Protein AF-A0AAP8MYM2-F1 (afdb_monomer_lite)

Structure (mmCIF, N/CA/C/O backbone):
data_AF-A0AAP8MYM2-F1
#
_entry.id   AF-A0AAP8MYM2-F1
#
loop_
_atom_site.group_PDB
_atom_site.id
_atom_site.type_symbol
_atom_site.label_atom_id
_atom_site.label_alt_id
_atom_site.label_comp_id
_atom_site.label_asym_id
_atom_site.label_entity_id
_atom_site.label_seq_id
_atom_site.pdbx_PDB_ins_code
_atom_site.Cartn_x
_atom_site.Cartn_y
_atom_site.Cartn_z
_atom_site.occupancy
_atom_site.B_iso_or_equiv
_atom_site.auth_seq_id
_atom_site.auth_comp_id
_atom_site.auth_asym_id
_atom_site.auth_atom_id
_atom_site.pdbx_PDB_model_num
ATOM 1 N N . MET A 1 1 ? 37.568 -35.443 -36.956 1.00 51.56 1 MET A N 1
ATOM 2 C CA . MET A 1 1 ? 37.150 -34.461 -37.976 1.00 51.56 1 MET A CA 1
ATOM 3 C C . MET A 1 1 ? 36.332 -33.427 -37.235 1.00 51.56 1 MET A C 1
ATOM 5 O O . MET A 1 1 ? 35.304 -33.798 -36.687 1.00 51.56 1 MET A O 1
ATOM 9 N N . ASN A 1 2 ? 36.851 -32.209 -37.078 1.00 55.66 2 ASN A N 1
ATOM 10 C CA . ASN A 1 2 ? 36.146 -31.167 -36.335 1.00 55.66 2 ASN A CA 1
ATOM 11 C C . ASN A 1 2 ? 35.088 -30.576 -37.263 1.00 55.66 2 ASN A C 1
ATOM 13 O O . ASN A 1 2 ? 35.425 -30.001 -38.297 1.00 55.66 2 ASN A O 1
ATOM 17 N N . ASP A 1 3 ? 33.821 -30.769 -36.912 1.00 65.12 3 ASP A N 1
ATOM 18 C CA . ASP A 1 3 ? 32.707 -30.137 -37.606 1.00 65.12 3 ASP A CA 1
ATOM 19 C C . ASP A 1 3 ? 32.745 -28.638 -37.287 1.00 65.12 3 ASP A C 1
ATOM 21 O O . ASP A 1 3 ? 32.640 -28.232 -36.125 1.00 65.12 3 ASP A O 1
ATOM 25 N N . ILE A 1 4 ? 32.922 -27.813 -38.314 1.00 66.31 4 ILE A N 1
ATOM 26 C CA . ILE A 1 4 ? 32.985 -26.357 -38.183 1.00 66.31 4 ILE A CA 1
ATOM 27 C C . ILE A 1 4 ? 31.617 -25.788 -38.548 1.00 66.31 4 ILE A C 1
ATOM 29 O O . ILE A 1 4 ? 31.079 -26.081 -39.615 1.00 66.31 4 ILE A O 1
ATOM 33 N N . LEU A 1 5 ? 31.061 -24.964 -37.662 1.00 66.38 5 LEU A N 1
ATOM 34 C CA . LEU A 1 5 ? 29.811 -24.248 -37.883 1.00 66.38 5 LEU A CA 1
ATOM 35 C C . LEU A 1 5 ? 30.128 -22.797 -38.264 1.00 66.38 5 LEU A C 1
ATOM 37 O O . LEU A 1 5 ? 30.775 -22.084 -37.496 1.00 66.38 5 LEU A O 1
ATOM 41 N N . THR A 1 6 ? 29.680 -22.347 -39.434 1.00 67.44 6 THR A N 1
ATOM 42 C CA . THR A 1 6 ? 29.884 -20.970 -39.906 1.00 67.44 6 THR A CA 1
ATOM 43 C C . THR A 1 6 ? 28.609 -20.144 -39.783 1.00 67.44 6 THR A C 1
ATOM 45 O O . THR A 1 6 ? 27.591 -20.456 -40.394 1.00 67.44 6 THR A O 1
ATOM 48 N N . ILE A 1 7 ? 28.670 -19.051 -39.018 1.00 74.31 7 ILE A N 1
ATOM 49 C CA . ILE A 1 7 ? 27.581 -18.071 -38.885 1.00 74.31 7 ILE A CA 1
ATOM 50 C C . ILE A 1 7 ? 28.154 -16.694 -39.235 1.00 74.31 7 ILE A C 1
ATOM 52 O O . ILE A 1 7 ? 29.095 -16.236 -38.593 1.00 74.31 7 ILE A O 1
ATOM 56 N N . HIS A 1 8 ? 27.613 -16.043 -40.274 1.00 65.25 8 HIS A N 1
ATOM 57 C CA . HIS A 1 8 ? 27.994 -14.679 -40.699 1.00 65.25 8 HIS A CA 1
ATOM 58 C C . HIS A 1 8 ? 29.517 -14.445 -40.835 1.00 65.25 8 HIS A C 1
ATOM 60 O O . HIS A 1 8 ? 30.047 -13.415 -40.432 1.00 65.25 8 HIS A O 1
ATOM 66 N N . GLY A 1 9 ? 30.238 -15.410 -41.414 1.00 70.81 9 GLY A N 1
ATOM 67 C CA . GLY A 1 9 ? 31.680 -15.289 -41.672 1.00 70.81 9 GLY A CA 1
ATOM 68 C C . GLY A 1 9 ? 32.589 -15.674 -40.501 1.00 70.81 9 GLY A C 1
ATOM 69 O O . GLY A 1 9 ? 33.803 -15.712 -40.676 1.00 70.81 9 GLY A O 1
ATOM 70 N N . TYR A 1 10 ? 32.029 -16.036 -39.346 1.00 66.50 10 TYR A N 1
ATOM 71 C CA . TYR A 1 10 ? 32.786 -16.577 -38.219 1.00 66.50 10 TYR A CA 1
ATOM 72 C C . TYR A 1 10 ? 32.660 -18.099 -38.183 1.00 66.50 10 TYR A C 1
ATOM 74 O O . TYR A 1 10 ? 31.555 -18.640 -38.246 1.00 66.50 10 TYR A O 1
ATOM 82 N N . ALA A 1 11 ? 33.802 -18.782 -38.107 1.00 72.69 11 ALA A N 1
ATOM 83 C CA . ALA A 1 11 ? 33.901 -20.231 -38.003 1.00 72.69 11 ALA A CA 1
ATOM 84 C C . ALA A 1 11 ? 34.084 -20.630 -36.536 1.00 72.69 11 ALA A C 1
ATOM 86 O O . ALA A 1 11 ? 35.067 -20.245 -35.902 1.00 72.69 11 ALA A O 1
ATOM 87 N N . PHE A 1 12 ? 33.148 -21.411 -36.008 1.00 74.31 12 PHE A N 1
ATOM 88 C CA . PHE A 1 12 ? 33.208 -21.936 -34.651 1.00 74.31 12 PHE A CA 1
ATOM 89 C C . PHE A 1 12 ? 33.374 -23.450 -34.690 1.00 74.31 12 PHE A C 1
ATOM 91 O O . PHE A 1 12 ? 32.692 -24.144 -35.446 1.00 74.31 12 PHE A O 1
ATOM 98 N N . ASP A 1 13 ? 34.262 -23.976 -33.851 1.00 80.56 13 ASP A N 1
ATOM 99 C CA . ASP A 1 13 ? 34.316 -25.413 -33.601 1.00 80.56 13 ASP A CA 1
ATOM 100 C C . ASP A 1 13 ? 33.019 -25.830 -32.891 1.00 80.56 13 ASP A C 1
ATOM 102 O O . ASP A 1 13 ? 32.618 -25.217 -31.896 1.00 80.56 13 ASP A O 1
ATOM 106 N N . LYS A 1 14 ? 32.345 -26.871 -33.386 1.00 76.50 14 LYS A N 1
ATOM 107 C CA . LYS A 1 14 ? 31.128 -27.416 -32.767 1.00 76.50 14 LYS A CA 1
ATOM 108 C C . LYS A 1 14 ? 31.335 -27.753 -31.288 1.00 76.50 14 LYS A C 1
ATOM 110 O O . LYS A 1 14 ? 30.422 -27.559 -30.490 1.00 76.50 14 LYS A O 1
ATOM 115 N N . SER A 1 15 ? 32.541 -28.167 -30.905 1.00 79.56 15 SER A N 1
ATOM 116 C CA . SER A 1 15 ? 32.915 -28.447 -29.513 1.00 79.56 15 SER A CA 1
ATOM 117 C C . SER A 1 15 ? 32.863 -27.189 -28.641 1.00 79.56 15 SER A C 1
ATOM 119 O O . SER A 1 15 ? 32.419 -27.248 -27.496 1.00 79.56 15 SER A O 1
ATOM 121 N N . LEU A 1 16 ? 33.255 -26.036 -29.194 1.00 81.56 16 LEU A N 1
ATOM 122 C CA . LEU A 1 16 ? 33.193 -24.741 -28.515 1.00 81.56 16 LEU A CA 1
ATOM 123 C C . LEU A 1 16 ? 31.741 -24.283 -28.341 1.00 81.56 16 LEU A C 1
ATOM 125 O O . LEU A 1 16 ? 31.360 -23.840 -27.262 1.00 81.56 16 LEU A O 1
ATOM 129 N N . VAL A 1 17 ? 30.916 -24.435 -29.380 1.00 81.19 17 VAL A N 1
ATOM 130 C CA . VAL A 1 17 ? 29.489 -24.081 -29.320 1.00 81.19 17 VAL A CA 1
ATOM 131 C C . VAL A 1 17 ? 28.765 -24.938 -28.282 1.00 81.19 17 VAL A C 1
ATOM 133 O O . VAL A 1 17 ? 28.028 -24.409 -27.453 1.00 81.19 17 VAL A O 1
ATOM 136 N N . VAL A 1 18 ? 29.019 -26.249 -28.273 1.00 83.31 18 VAL A N 1
ATOM 137 C CA . VAL A 1 18 ? 28.452 -27.166 -27.275 1.00 83.31 18 VAL A CA 1
ATOM 138 C C . VAL A 1 18 ? 28.911 -26.791 -25.865 1.00 83.31 18 VAL A C 1
ATOM 140 O O . VAL A 1 18 ? 28.079 -26.729 -24.963 1.00 83.31 18 VAL A O 1
ATOM 143 N N . ALA A 1 19 ? 30.192 -26.468 -25.667 1.00 85.62 19 ALA A N 1
ATOM 144 C CA . ALA A 1 19 ? 30.699 -26.029 -24.368 1.00 85.62 19 ALA A CA 1
ATOM 145 C C . ALA A 1 19 ? 30.009 -24.744 -23.874 1.00 85.62 19 ALA A C 1
ATOM 147 O O . ALA A 1 19 ? 29.603 -24.681 -22.715 1.00 85.62 19 ALA A O 1
ATOM 148 N N . ILE A 1 20 ? 29.809 -23.752 -24.749 1.00 86.75 20 ILE A N 1
ATOM 149 C CA . ILE A 1 20 ? 29.107 -22.504 -24.405 1.00 86.75 20 ILE A CA 1
ATOM 150 C C . ILE A 1 20 ? 27.660 -22.796 -23.994 1.00 86.75 20 ILE A C 1
ATOM 152 O O . ILE A 1 20 ? 27.209 -22.311 -22.958 1.00 86.75 20 ILE A O 1
ATOM 156 N N . VAL A 1 21 ? 26.947 -23.626 -24.761 1.00 86.62 21 VAL A N 1
ATOM 157 C CA . VAL A 1 21 ? 25.560 -23.999 -24.446 1.00 86.62 21 VAL A CA 1
ATOM 158 C C . VAL A 1 21 ? 25.479 -24.712 -23.097 1.00 86.62 21 VAL A C 1
ATOM 160 O O . VAL A 1 21 ? 24.634 -24.355 -22.281 1.00 86.62 21 VAL A O 1
ATOM 163 N N . VAL A 1 22 ? 26.376 -25.665 -22.823 1.00 89.50 22 VAL A N 1
ATOM 164 C CA . VAL A 1 22 ? 26.423 -26.383 -21.538 1.00 89.50 22 VAL A CA 1
ATOM 165 C C . VAL A 1 22 ? 26.704 -25.427 -20.377 1.00 89.50 22 VAL A C 1
ATOM 167 O O . VAL A 1 22 ? 26.028 -25.507 -19.353 1.00 89.50 22 VAL A O 1
ATOM 170 N N . VAL A 1 23 ? 27.639 -24.487 -20.531 1.00 89.94 23 VAL A N 1
ATOM 171 C CA . VAL A 1 23 ? 27.945 -23.484 -19.497 1.00 89.94 23 VAL A CA 1
ATOM 172 C C . VAL A 1 23 ? 26.750 -22.566 -19.238 1.00 89.94 23 VAL A C 1
ATOM 174 O O . VAL A 1 23 ? 26.408 -22.333 -18.080 1.00 89.94 23 VAL A O 1
ATOM 177 N N . CYS A 1 24 ?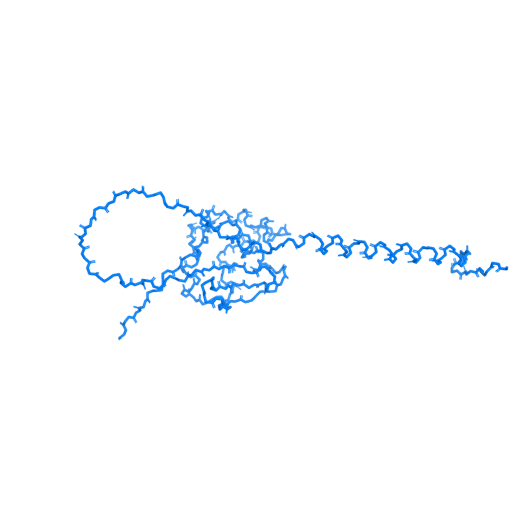 26.067 -22.089 -20.283 1.00 85.50 24 CYS A N 1
ATOM 178 C CA . CYS A 1 24 ? 24.843 -21.302 -20.129 1.00 85.50 24 CYS A CA 1
ATOM 179 C C . CYS A 1 24 ? 23.746 -22.096 -19.407 1.00 85.50 24 CYS A C 1
ATOM 181 O O . CYS A 1 24 ? 23.080 -21.558 -18.524 1.00 85.50 24 CYS A O 1
ATOM 183 N N . LEU A 1 25 ? 23.591 -23.383 -19.725 1.00 87.50 25 LEU A N 1
ATOM 184 C CA . LEU A 1 25 ? 22.595 -24.250 -19.097 1.00 87.50 25 LEU A CA 1
ATOM 185 C C . LEU A 1 25 ? 22.909 -24.461 -17.606 1.00 87.50 25 LEU A C 1
ATOM 187 O O . LEU A 1 25 ? 22.037 -24.275 -16.759 1.00 87.50 25 LEU A O 1
ATOM 191 N N . LEU A 1 26 ? 24.173 -24.716 -17.259 1.00 87.06 26 LEU A N 1
ATOM 192 C CA . LEU A 1 26 ? 24.618 -24.814 -15.865 1.00 87.06 26 LEU A CA 1
ATOM 193 C C . LEU A 1 26 ? 24.444 -23.495 -15.097 1.00 87.06 26 LEU A C 1
ATOM 195 O O . LEU A 1 26 ? 24.001 -23.520 -13.950 1.00 87.06 26 LEU A O 1
ATOM 199 N N . LEU A 1 27 ? 24.717 -22.346 -15.725 1.00 85.06 27 LEU A N 1
ATOM 200 C CA . LEU A 1 27 ? 24.485 -21.026 -15.127 1.00 85.06 27 LEU A CA 1
ATOM 201 C C . LEU A 1 27 ? 23.000 -20.765 -14.859 1.00 85.06 27 LEU A C 1
ATOM 203 O O . LEU A 1 27 ? 22.660 -20.253 -13.795 1.00 85.06 27 LEU A O 1
ATOM 207 N N . THR A 1 28 ? 22.108 -21.142 -15.782 1.00 80.06 28 THR A N 1
ATOM 208 C CA . THR A 1 28 ? 20.658 -20.999 -15.560 1.00 80.06 28 THR A CA 1
ATOM 209 C C . THR A 1 28 ? 20.163 -21.878 -14.414 1.00 80.06 28 THR A C 1
ATOM 211 O O . THR A 1 28 ? 19.406 -21.399 -13.573 1.00 80.06 28 THR A O 1
ATOM 214 N N . ILE A 1 29 ? 20.647 -23.119 -14.307 1.00 77.62 29 ILE A N 1
ATOM 215 C CA . ILE A 1 29 ? 20.324 -24.005 -13.179 1.00 77.62 29 ILE A CA 1
ATOM 216 C C . ILE A 1 29 ? 20.857 -23.420 -11.865 1.00 77.62 29 ILE A C 1
ATOM 218 O O . ILE A 1 29 ? 20.122 -23.366 -10.882 1.00 77.62 29 ILE A O 1
ATOM 222 N N . ALA A 1 30 ? 22.099 -22.927 -11.842 1.00 75.31 30 ALA A N 1
ATOM 223 C CA . ALA A 1 30 ? 22.679 -22.302 -10.656 1.00 75.31 30 ALA A CA 1
ATOM 224 C C . ALA A 1 30 ? 21.888 -21.059 -10.208 1.00 75.31 30 ALA A C 1
ATOM 226 O O . ALA A 1 30 ? 21.618 -20.904 -9.020 1.00 75.31 30 ALA A O 1
ATOM 227 N N . LEU A 1 31 ? 21.450 -20.211 -11.145 1.00 74.19 31 LEU A N 1
ATOM 228 C CA . LEU A 1 31 ? 20.598 -19.051 -10.856 1.00 74.19 31 LEU A CA 1
ATOM 229 C C . LEU A 1 31 ? 19.244 -19.455 -10.260 1.00 74.19 31 LEU A C 1
ATOM 231 O O . LEU A 1 31 ? 18.808 -18.849 -9.283 1.00 74.19 31 LEU A O 1
ATOM 235 N N . VAL A 1 32 ? 18.606 -20.500 -10.794 1.00 71.75 32 VAL A N 1
ATOM 236 C CA . VAL A 1 32 ? 17.333 -21.018 -10.265 1.00 71.75 32 VAL A CA 1
ATOM 237 C C . VAL A 1 32 ? 17.511 -21.605 -8.861 1.00 71.75 32 VAL A C 1
ATOM 239 O O . VAL A 1 32 ? 16.685 -21.355 -7.987 1.00 71.75 32 VAL A O 1
ATOM 242 N N . VAL A 1 33 ? 18.602 -22.331 -8.603 1.00 67.88 33 VAL A N 1
ATOM 243 C CA . VAL A 1 33 ? 18.899 -22.890 -7.271 1.00 67.88 33 VAL A CA 1
ATOM 244 C C . VAL A 1 33 ? 19.190 -21.785 -6.252 1.00 67.88 33 VAL A C 1
ATOM 246 O O . VAL A 1 33 ? 18.674 -21.834 -5.137 1.00 67.88 33 VAL A O 1
ATOM 249 N N . VAL A 1 34 ? 19.940 -20.746 -6.630 1.00 62.22 34 VAL A N 1
ATOM 250 C CA . VAL A 1 34 ? 20.203 -19.590 -5.755 1.00 62.22 34 VAL A CA 1
ATOM 251 C C . VAL A 1 34 ? 18.915 -18.816 -5.447 1.00 62.22 34 VAL A C 1
ATOM 253 O O . VAL A 1 34 ? 18.721 -18.388 -4.310 1.00 62.22 34 VAL A O 1
ATOM 256 N N . GLN A 1 35 ? 17.995 -18.688 -6.408 1.00 54.06 35 GLN A N 1
ATOM 257 C CA . GLN A 1 35 ? 16.671 -18.104 -6.160 1.00 54.06 35 GLN A CA 1
ATOM 258 C C . GLN A 1 35 ? 15.779 -19.006 -5.288 1.00 54.06 35 GLN A C 1
ATOM 260 O O . GLN A 1 35 ? 15.017 -18.495 -4.471 1.00 54.06 35 GLN A O 1
ATOM 265 N N . GLY A 1 36 ? 15.905 -20.332 -5.404 1.00 49.31 36 GLY A N 1
ATOM 266 C CA . GLY A 1 36 ? 15.171 -21.305 -4.588 1.00 49.31 36 GLY A CA 1
ATOM 267 C C . GLY A 1 36 ? 15.638 -21.386 -3.130 1.00 49.31 36 GLY A C 1
ATOM 268 O O . GLY A 1 36 ? 14.819 -21.600 -2.241 1.00 49.31 36 GLY A O 1
ATOM 269 N N . SER A 1 37 ? 16.927 -21.164 -2.854 1.00 48.25 37 SER A N 1
ATOM 270 C CA . SER A 1 37 ? 17.483 -21.185 -1.489 1.00 48.25 37 SER A CA 1
ATOM 271 C C . SER A 1 37 ? 17.347 -19.863 -0.720 1.00 48.25 37 SER A C 1
ATOM 273 O O . SER A 1 37 ? 17.638 -19.831 0.474 1.00 48.25 37 SER A O 1
ATOM 275 N N . LEU A 1 38 ? 16.884 -18.784 -1.361 1.00 45.75 38 LEU A N 1
ATOM 276 C CA . LEU A 1 38 ? 16.594 -17.499 -0.705 1.00 45.75 38 LEU A CA 1
ATOM 277 C C . LEU A 1 38 ? 15.144 -17.367 -0.216 1.00 45.75 38 LEU A C 1
ATOM 279 O O . LEU A 1 38 ? 14.819 -16.404 0.478 1.00 45.75 38 LEU A O 1
ATOM 283 N N . VAL A 1 39 ? 14.280 -18.343 -0.506 1.00 45.69 39 VAL A N 1
ATOM 284 C CA . VAL A 1 39 ? 12.939 -18.417 0.085 1.00 45.69 39 VAL A CA 1
ATOM 285 C C . VAL A 1 39 ? 13.039 -19.173 1.407 1.00 45.69 39 VAL A C 1
ATOM 287 O O . VAL A 1 39 ? 12.691 -20.346 1.524 1.00 45.69 39 VAL A O 1
ATOM 290 N N . GLY A 1 40 ? 13.554 -18.481 2.424 1.00 44.50 40 GLY A N 1
ATOM 291 C CA . GLY A 1 40 ? 13.311 -18.874 3.808 1.00 44.50 40 GLY A CA 1
ATOM 292 C C . GLY A 1 40 ? 11.800 -18.963 4.074 1.00 44.50 40 GLY A C 1
ATOM 293 O O . GLY A 1 40 ? 11.014 -18.325 3.363 1.00 44.50 40 GLY A O 1
ATOM 294 N N . PRO A 1 41 ? 11.362 -19.752 5.071 1.00 41.97 41 PRO A N 1
ATOM 295 C CA . PRO A 1 41 ? 9.949 -19.871 5.398 1.00 41.97 41 PRO A CA 1
ATOM 296 C C . PRO A 1 41 ? 9.367 -18.476 5.617 1.00 41.97 41 PRO A C 1
ATOM 298 O O . PRO A 1 41 ? 9.928 -17.671 6.363 1.00 41.97 41 PRO A O 1
ATOM 301 N N . ALA A 1 42 ? 8.273 -18.202 4.906 1.00 46.19 42 ALA A N 1
ATOM 302 C CA . ALA A 1 42 ? 7.553 -16.943 4.911 1.00 46.19 42 ALA A CA 1
ATOM 303 C C . ALA A 1 42 ? 7.360 -16.447 6.348 1.00 46.19 42 ALA A C 1
ATOM 305 O O . ALA A 1 42 ? 6.527 -16.964 7.095 1.00 46.19 42 ALA A O 1
ATOM 306 N N . GLN A 1 43 ? 8.136 -15.438 6.741 1.00 36.69 43 GLN A N 1
ATOM 307 C CA . GLN A 1 43 ? 7.858 -14.720 7.968 1.00 36.69 43 GLN A CA 1
ATOM 308 C C . GLN A 1 43 ? 6.631 -13.856 7.710 1.00 36.69 43 GLN A C 1
ATOM 310 O O . GLN A 1 43 ? 6.710 -12.783 7.114 1.00 36.69 43 GLN A O 1
ATOM 315 N N . LEU A 1 44 ? 5.478 -14.336 8.169 1.00 43.16 44 LEU A N 1
ATOM 316 C CA . LEU A 1 44 ? 4.409 -13.441 8.575 1.00 43.16 44 LEU A CA 1
ATOM 317 C C . LEU A 1 44 ? 5.028 -12.502 9.621 1.00 43.16 44 LEU A C 1
ATOM 319 O O . LEU A 1 44 ? 5.351 -12.937 10.726 1.00 43.16 44 LEU A O 1
ATOM 323 N N . LYS A 1 45 ? 5.279 -11.240 9.254 1.00 40.75 45 LYS A N 1
ATOM 324 C CA . LYS A 1 45 ? 5.738 -10.216 10.198 1.00 40.75 45 LYS A CA 1
ATOM 325 C C . LYS A 1 45 ? 4.591 -9.922 11.162 1.00 40.75 45 LYS A C 1
ATOM 327 O O . LYS A 1 45 ? 3.763 -9.052 10.915 1.00 40.75 45 LYS A O 1
ATOM 332 N N . PHE A 1 46 ? 4.522 -10.681 12.248 1.00 44.06 46 PHE A N 1
ATOM 333 C CA . PHE A 1 46 ? 3.680 -10.354 13.386 1.00 44.06 46 PHE A CA 1
ATOM 334 C C . PHE A 1 46 ? 4.436 -9.365 14.271 1.00 44.06 46 PHE A C 1
ATOM 336 O O . PHE A 1 46 ? 5.546 -9.644 14.727 1.00 44.06 46 PHE A O 1
ATOM 343 N N . SER A 1 47 ? 3.839 -8.200 14.507 1.00 40.62 47 SER A N 1
ATOM 344 C CA . SER A 1 47 ? 4.302 -7.262 15.527 1.00 40.62 47 SER A CA 1
ATOM 345 C C . SER A 1 47 ? 4.034 -7.877 16.903 1.00 40.62 47 SER A C 1
ATOM 347 O O . SER A 1 47 ? 2.966 -7.703 17.480 1.00 40.62 47 SER A O 1
ATOM 349 N N . ASN A 1 48 ? 4.985 -8.661 17.410 1.00 38.16 48 ASN A N 1
ATOM 350 C CA . ASN A 1 48 ? 4.934 -9.193 18.767 1.00 38.16 48 ASN A CA 1
ATOM 351 C C . ASN A 1 48 ? 5.373 -8.091 19.734 1.00 38.16 48 ASN A C 1
ATOM 353 O O . ASN A 1 48 ? 6.567 -7.880 19.953 1.00 38.16 48 ASN A O 1
ATOM 357 N N . ARG A 1 49 ? 4.409 -7.392 20.336 1.00 34.34 49 ARG A N 1
ATOM 358 C CA . ARG A 1 49 ? 4.662 -6.672 21.584 1.00 34.34 49 ARG A CA 1
ATOM 359 C C . ARG A 1 49 ? 4.203 -7.554 22.736 1.00 34.34 49 ARG A C 1
ATOM 361 O O . ARG A 1 49 ? 3.012 -7.770 22.925 1.00 34.34 49 ARG A O 1
ATOM 368 N N . VAL A 1 50 ? 5.172 -8.056 23.498 1.00 40.94 50 VAL A N 1
ATOM 369 C CA . VAL A 1 50 ? 4.934 -8.632 24.822 1.00 40.94 50 VAL A CA 1
ATOM 370 C C . VAL A 1 50 ? 4.437 -7.490 25.704 1.00 40.94 50 VAL A C 1
ATOM 372 O O . VAL A 1 50 ? 5.179 -6.550 25.995 1.00 40.94 50 VAL A O 1
ATOM 375 N N . VAL A 1 51 ? 3.153 -7.532 26.050 1.00 40.25 51 VAL A N 1
ATOM 376 C CA . VAL A 1 51 ? 2.563 -6.653 27.057 1.00 40.25 51 VAL A CA 1
ATOM 377 C C . VAL A 1 51 ? 3.133 -7.091 28.401 1.00 40.25 51 VAL A C 1
ATOM 379 O O . VAL A 1 51 ? 2.965 -8.232 28.817 1.00 40.25 51 VAL A O 1
ATOM 382 N N . SER A 1 52 ? 3.883 -6.189 29.028 1.00 39.50 52 SER A N 1
ATOM 383 C CA . SER A 1 52 ? 4.444 -6.372 30.361 1.00 39.50 52 SER A CA 1
ATOM 384 C C . SER A 1 52 ? 3.300 -6.541 31.363 1.00 39.50 52 SER A C 1
ATOM 386 O O . SER A 1 52 ? 2.442 -5.664 31.457 1.00 39.50 52 SER A O 1
ATOM 388 N N . GLU A 1 53 ? 3.299 -7.648 32.104 1.00 41.25 53 GLU A N 1
ATOM 389 C CA . GLU A 1 53 ? 2.396 -7.877 33.233 1.00 41.25 53 GLU A CA 1
ATOM 390 C C . GLU A 1 53 ? 2.650 -6.815 34.308 1.00 41.25 53 GLU A C 1
ATOM 392 O O . GLU A 1 53 ? 3.653 -6.843 35.022 1.00 41.25 53 GLU A O 1
ATOM 397 N N . ALA A 1 54 ? 1.734 -5.858 34.410 1.00 38.81 54 ALA A N 1
ATOM 398 C CA . ALA A 1 54 ? 1.541 -5.066 35.608 1.00 38.81 54 ALA A CA 1
ATOM 399 C C . ALA A 1 54 ? 0.249 -5.557 36.262 1.00 38.81 54 ALA A C 1
ATOM 401 O O . ALA A 1 54 ? -0.834 -5.442 35.695 1.00 38.81 54 ALA A O 1
ATOM 402 N N . TYR A 1 55 ? 0.416 -6.153 37.438 1.00 42.00 55 TYR A N 1
ATOM 403 C CA . TYR A 1 55 ? -0.626 -6.577 38.364 1.00 42.00 55 TYR A CA 1
ATOM 404 C C . TYR A 1 55 ? -1.708 -5.492 38.503 1.00 42.00 55 TYR A C 1
ATOM 406 O O . TYR A 1 55 ? -1.411 -4.399 38.988 1.00 42.00 55 TYR A O 1
ATOM 414 N N . VAL A 1 56 ? -2.950 -5.791 38.111 1.00 35.12 56 VAL A N 1
ATOM 415 C CA . VAL A 1 56 ? -4.135 -5.025 38.518 1.00 35.12 56 VAL A CA 1
ATOM 416 C C . VAL A 1 56 ? -5.249 -5.997 38.897 1.00 35.12 56 VAL A C 1
ATOM 418 O O . VAL A 1 56 ? -5.452 -7.032 38.268 1.00 35.12 56 VAL A O 1
ATOM 421 N N . ASP A 1 57 ? -5.863 -5.623 40.007 1.00 32.09 57 ASP A N 1
ATOM 422 C CA . ASP A 1 57 ? -6.760 -6.317 40.916 1.00 32.09 57 ASP A CA 1
ATOM 423 C C . ASP A 1 57 ? -8.044 -6.886 40.284 1.00 32.09 57 ASP A C 1
ATOM 425 O O . ASP A 1 57 ? -8.521 -6.441 39.241 1.00 32.09 57 ASP A O 1
ATOM 429 N N . VAL A 1 58 ? -8.591 -7.892 40.962 1.00 45.34 58 VAL A N 1
ATOM 430 C CA . VAL A 1 58 ? -9.733 -8.722 40.576 1.00 45.34 58 VAL A CA 1
ATOM 431 C C . VAL A 1 58 ? -11.046 -8.042 40.987 1.00 45.34 58 VAL A C 1
ATOM 433 O O . VAL A 1 58 ? -11.183 -7.606 42.125 1.00 45.34 58 VAL A O 1
ATOM 436 N N . ASN A 1 59 ? -12.033 -8.095 40.083 1.00 44.59 59 ASN A N 1
ATOM 437 C CA . ASN A 1 59 ? -13.456 -7.728 40.212 1.00 44.59 59 ASN A CA 1
ATOM 438 C C . ASN A 1 59 ? -13.851 -6.267 39.952 1.00 44.59 59 ASN A C 1
ATOM 440 O O . ASN A 1 59 ? -14.008 -5.496 40.888 1.00 44.59 59 ASN A O 1
ATOM 444 N N . GLU A 1 60 ? -14.247 -5.968 38.710 1.00 35.44 60 GLU A N 1
ATOM 445 C CA . GLU A 1 60 ? -15.570 -5.385 38.432 1.00 35.44 60 GLU A CA 1
ATOM 446 C C . GLU A 1 60 ? -15.893 -5.414 36.929 1.00 35.44 60 GLU A C 1
ATOM 448 O O . GLU A 1 60 ? -15.019 -5.229 36.091 1.00 35.44 60 GLU A O 1
ATOM 453 N N . TYR A 1 61 ? -17.183 -5.577 36.624 1.00 36.66 61 TYR A N 1
ATOM 454 C CA . TYR A 1 61 ? -17.848 -5.276 35.349 1.00 36.66 61 TYR A CA 1
ATOM 455 C C . TYR A 1 61 ? -17.871 -6.318 34.210 1.00 36.66 61 TYR A C 1
ATOM 457 O O . TYR A 1 61 ? -16.988 -6.426 33.370 1.00 36.66 61 TYR A O 1
ATOM 465 N N . CYS A 1 62 ? -19.008 -7.025 34.172 1.00 37.88 62 CYS A N 1
ATOM 466 C CA . CYS A 1 62 ? -19.882 -7.249 33.015 1.00 37.88 62 CYS A CA 1
ATOM 467 C C . CYS A 1 62 ? -19.240 -7.345 31.621 1.00 37.88 62 CYS A C 1
ATOM 469 O O . CYS A 1 62 ? -18.971 -6.331 30.992 1.00 37.88 62 CYS A O 1
ATOM 471 N N . GLY A 1 63 ? -19.183 -8.579 31.106 1.00 35.62 63 GLY A N 1
ATOM 472 C CA . GLY A 1 63 ? -19.283 -8.905 29.683 1.00 35.62 63 GLY A CA 1
ATOM 473 C C . GLY A 1 63 ? -18.366 -8.111 28.762 1.00 35.62 63 GLY A C 1
ATOM 474 O O . GLY A 1 63 ? -18.817 -7.165 28.124 1.00 35.62 63 GLY A O 1
ATOM 475 N N . SER A 1 64 ? -17.122 -8.560 28.604 1.00 43.53 64 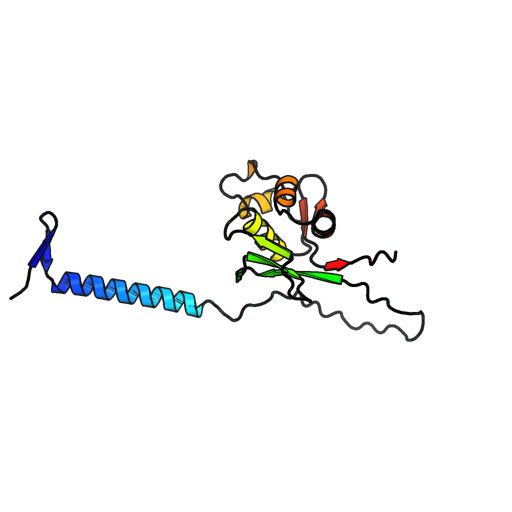SER A N 1
ATOM 476 C CA . SER A 1 64 ? -16.359 -8.229 27.406 1.00 43.53 64 SER A CA 1
ATOM 477 C C . SER A 1 64 ? -17.124 -8.793 26.207 1.00 43.53 64 SER A C 1
ATOM 479 O O . SER A 1 64 ? -17.012 -9.974 25.878 1.00 43.53 64 SER A O 1
ATOM 481 N N . GLN A 1 65 ? -17.964 -7.963 25.583 1.00 45.53 65 GLN A N 1
ATOM 482 C CA . GLN A 1 65 ? -18.195 -8.087 24.154 1.00 45.53 65 GLN A CA 1
ATOM 483 C C . GLN A 1 65 ? -16.792 -8.106 23.557 1.00 45.53 65 GLN A C 1
ATOM 485 O O . GLN A 1 65 ? -16.058 -7.129 23.686 1.00 45.53 65 GLN A O 1
ATOM 490 N N . ASP A 1 66 ? -16.373 -9.259 23.042 1.00 51.16 66 ASP A N 1
ATOM 491 C CA . ASP A 1 66 ? -15.185 -9.339 22.209 1.00 51.16 66 ASP A CA 1
ATOM 492 C C . ASP A 1 66 ? -15.463 -8.417 21.020 1.00 51.16 66 ASP A C 1
ATOM 494 O O . ASP A 1 66 ? -16.110 -8.825 20.054 1.00 51.16 66 ASP A O 1
ATOM 498 N N . ASP A 1 67 ? -15.061 -7.149 21.131 1.00 56.25 67 ASP A N 1
ATOM 499 C CA . ASP A 1 67 ? -15.090 -6.206 20.025 1.00 56.25 67 ASP A CA 1
ATOM 500 C C . ASP A 1 67 ? -14.325 -6.884 18.893 1.00 56.25 67 ASP A C 1
ATOM 502 O O . ASP A 1 67 ? -13.127 -7.164 19.002 1.00 56.25 67 ASP A O 1
ATOM 506 N N . GLU A 1 68 ? -15.035 -7.267 17.836 1.00 79.19 68 GLU A N 1
ATOM 507 C CA . GLU A 1 68 ? -14.480 -8.138 16.814 1.00 79.19 68 GLU A CA 1
ATOM 508 C C . GLU A 1 68 ? -13.446 -7.337 16.006 1.00 79.19 68 GLU A C 1
ATOM 510 O O . GLU A 1 68 ? -13.759 -6.601 15.075 1.00 79.19 68 GLU A O 1
ATOM 515 N N . VAL A 1 69 ? -12.175 -7.393 16.403 1.00 85.38 69 VAL A N 1
ATOM 516 C CA . VAL A 1 69 ? -11.111 -6.657 15.712 1.00 85.38 69 VAL A CA 1
ATOM 517 C C . VAL A 1 69 ? -10.707 -7.418 14.452 1.00 85.38 69 VAL A C 1
ATOM 519 O O . VAL A 1 69 ? -10.219 -8.551 14.508 1.00 85.38 69 VAL A O 1
ATOM 522 N N . MET A 1 70 ? -10.849 -6.773 13.294 1.00 90.19 70 MET A N 1
ATOM 523 C CA . MET A 1 70 ? -10.239 -7.237 12.053 1.00 90.19 70 MET A CA 1
ATOM 524 C C . MET A 1 70 ? -8.762 -6.863 12.053 1.00 90.19 70 MET A C 1
ATOM 526 O O . MET A 1 70 ? -8.398 -5.688 12.057 1.00 90.19 70 MET A O 1
ATOM 530 N N . GLN A 1 71 ? -7.909 -7.879 11.995 1.00 93.25 71 GLN A N 1
ATOM 531 C CA . GLN A 1 71 ? -6.474 -7.706 11.815 1.00 93.25 71 GLN A CA 1
ATOM 532 C C . GLN A 1 71 ? -6.143 -7.816 10.330 1.00 93.25 71 GLN A C 1
ATOM 534 O O . GLN A 1 71 ? -6.455 -8.824 9.704 1.00 93.25 71 GLN A O 1
ATOM 539 N N . LEU A 1 72 ? -5.521 -6.798 9.754 1.00 94.62 72 LEU A N 1
ATOM 540 C CA . LEU A 1 72 ? -5.098 -6.769 8.361 1.00 94.62 72 LEU A CA 1
ATOM 541 C C . LEU A 1 72 ? -3.648 -7.230 8.227 1.00 94.62 72 LEU A C 1
ATOM 543 O O . LEU A 1 72 ? -2.779 -6.827 8.998 1.00 94.62 72 LEU A O 1
ATOM 547 N N . ALA A 1 73 ? -3.371 -8.009 7.188 1.00 94.81 73 ALA A N 1
ATOM 548 C CA . ALA A 1 73 ? -2.020 -8.354 6.767 1.00 94.81 73 ALA A CA 1
ATOM 549 C C . ALA A 1 73 ? -1.878 -8.233 5.248 1.00 94.81 73 ALA A C 1
ATOM 551 O O . ALA A 1 73 ? -2.859 -8.322 4.505 1.00 94.81 73 ALA A O 1
ATOM 552 N N . PHE A 1 74 ? -0.639 -8.075 4.785 1.00 95.44 74 PHE A N 1
ATOM 553 C CA . PHE A 1 74 ? -0.303 -8.111 3.368 1.00 95.44 74 PHE A CA 1
ATOM 554 C C . PHE A 1 74 ? 0.462 -9.388 3.034 1.00 95.44 74 PHE A C 1
ATOM 556 O O . PHE A 1 74 ? 1.535 -9.649 3.575 1.00 95.44 74 PHE A O 1
ATOM 563 N N . CYS A 1 75 ? -0.099 -10.193 2.138 1.00 93.38 75 CYS A N 1
ATOM 564 C CA . CYS A 1 75 ? 0.536 -11.387 1.608 1.00 93.38 75 CYS A CA 1
ATOM 565 C C . CYS A 1 75 ? 1.221 -11.042 0.283 1.00 93.38 75 CYS A C 1
ATOM 567 O O . CYS A 1 75 ? 0.570 -10.992 -0.763 1.00 93.38 75 CYS A O 1
ATOM 569 N N . SER A 1 76 ? 2.538 -10.819 0.316 1.00 89.38 76 SER A N 1
ATOM 570 C CA . SER A 1 76 ? 3.319 -10.448 -0.874 1.00 89.38 76 SER A CA 1
ATOM 571 C C . SER A 1 76 ? 3.298 -11.530 -1.959 1.00 89.38 76 SER A C 1
ATOM 573 O O . SER A 1 76 ? 3.210 -11.203 -3.136 1.00 89.38 76 SER A O 1
ATOM 575 N N . ASN A 1 77 ? 3.286 -12.814 -1.580 1.00 88.38 77 ASN A N 1
ATOM 576 C CA . ASN A 1 77 ? 3.235 -13.935 -2.533 1.00 88.38 77 ASN A CA 1
ATOM 577 C C . ASN A 1 77 ? 1.932 -13.956 -3.342 1.00 88.38 77 ASN A C 1
ATOM 579 O O . ASN A 1 77 ? 1.914 -14.324 -4.512 1.00 88.38 77 ASN A O 1
ATOM 583 N N . GLU A 1 78 ? 0.836 -13.546 -2.710 1.00 89.44 78 GLU A N 1
ATOM 584 C CA . GLU A 1 78 ? -0.488 -13.496 -3.323 1.00 89.44 78 GLU A CA 1
ATOM 585 C C . GLU A 1 78 ? -0.867 -12.106 -3.836 1.00 89.44 78 GLU A C 1
ATOM 587 O O . GLU A 1 78 ? -1.942 -11.935 -4.420 1.00 89.44 78 GLU A O 1
ATOM 592 N N . ASN A 1 79 ? 0.010 -11.120 -3.616 1.00 93.19 79 ASN A N 1
ATOM 593 C CA . ASN A 1 79 ? -0.223 -9.703 -3.868 1.00 93.19 79 ASN A CA 1
ATOM 594 C C . ASN A 1 79 ? -1.558 -9.224 -3.268 1.00 93.19 79 ASN A C 1
ATOM 596 O O . ASN A 1 79 ? -2.323 -8.505 -3.919 1.00 93.19 79 ASN A O 1
ATOM 600 N N . ALA A 1 80 ? -1.873 -9.677 -2.052 1.00 94.19 80 ALA A N 1
ATOM 601 C CA . ALA A 1 80 ? -3.207 -9.566 -1.475 1.00 94.19 80 ALA A CA 1
ATOM 602 C C . ALA A 1 80 ? -3.206 -8.953 -0.072 1.00 94.19 80 ALA A C 1
ATOM 604 O O . ALA A 1 80 ? -2.346 -9.259 0.750 1.00 94.19 80 ALA A O 1
ATOM 605 N N . VAL A 1 81 ? -4.219 -8.135 0.216 1.00 94.56 81 VAL A N 1
ATOM 606 C CA . VAL A 1 81 ? -4.586 -7.764 1.589 1.00 94.56 81 VAL A CA 1
ATOM 607 C C . VAL A 1 81 ? -5.551 -8.819 2.103 1.00 94.56 81 VAL A C 1
ATOM 609 O O . VAL A 1 81 ? -6.524 -9.152 1.422 1.00 94.56 81 VAL A O 1
ATOM 612 N N . VAL A 1 82 ? -5.281 -9.338 3.294 1.00 95.00 82 VAL A N 1
ATOM 613 C CA . VAL A 1 82 ? -6.059 -10.408 3.917 1.00 95.00 82 VAL A CA 1
ATOM 614 C C . VAL A 1 82 ? -6.420 -10.050 5.349 1.00 95.00 82 VAL A C 1
ATOM 616 O O . VAL A 1 82 ? -5.698 -9.304 6.014 1.00 95.00 82 VAL A O 1
ATOM 619 N N . ASN A 1 83 ? -7.506 -10.629 5.847 1.00 93.38 83 ASN A N 1
ATOM 620 C CA . ASN A 1 83 ? -7.747 -10.696 7.279 1.00 93.38 83 ASN A CA 1
ATOM 621 C C . ASN A 1 83 ? -6.785 -11.735 7.882 1.00 93.38 83 ASN A C 1
ATOM 623 O O . ASN A 1 83 ? -6.826 -12.918 7.550 1.00 93.38 83 ASN A O 1
ATOM 627 N N . ALA A 1 84 ? -5.887 -11.306 8.763 1.00 90.88 84 ALA A N 1
ATOM 628 C CA . ALA A 1 84 ? -4.869 -12.142 9.380 1.00 90.88 84 ALA A CA 1
ATOM 629 C C . ALA A 1 84 ? -5.460 -13.275 10.236 1.00 90.88 84 ALA A C 1
ATOM 631 O O . ALA A 1 84 ? -4.834 -14.338 10.316 1.00 90.88 84 ALA A O 1
ATOM 632 N N . LYS A 1 85 ? -6.648 -13.070 10.824 1.00 89.19 85 LYS A N 1
ATOM 633 C CA . LYS A 1 85 ? -7.347 -14.038 11.681 1.00 89.19 85 LYS A CA 1
ATOM 634 C C . LYS A 1 85 ? -8.122 -15.064 10.854 1.00 89.19 85 LYS A C 1
ATOM 636 O O . LYS A 1 85 ? -7.909 -16.259 11.027 1.00 89.19 85 LYS A O 1
ATOM 641 N N . THR A 1 86 ? -8.974 -14.615 9.930 1.00 90.56 86 THR A N 1
ATOM 642 C CA . THR A 1 86 ? -9.842 -15.508 9.130 1.00 90.56 86 THR A CA 1
ATOM 643 C C . THR A 1 86 ? -9.177 -16.037 7.860 1.00 90.56 86 THR A C 1
ATOM 645 O O . THR A 1 86 ? -9.683 -16.974 7.251 1.00 90.56 86 THR A O 1
ATOM 648 N N . LYS A 1 87 ? -8.045 -15.445 7.450 1.00 89.44 87 LYS A N 1
ATOM 649 C CA . LYS A 1 87 ? -7.361 -15.677 6.163 1.00 89.44 87 LYS A CA 1
ATOM 650 C C . LYS A 1 87 ? -8.198 -15.319 4.931 1.00 89.44 87 LYS A C 1
ATOM 652 O O . LYS A 1 87 ? -7.816 -15.654 3.813 1.00 89.44 87 LYS A O 1
ATOM 657 N N . GLU A 1 88 ? -9.303 -14.605 5.117 1.00 93.00 88 GLU A N 1
ATOM 658 C CA . GLU A 1 88 ? -10.121 -14.104 4.020 1.00 93.00 88 GLU A CA 1
ATOM 659 C C . GLU A 1 88 ? -9.356 -13.062 3.198 1.00 93.00 88 GLU A C 1
ATOM 661 O O . GLU A 1 88 ? -8.696 -12.174 3.746 1.00 93.00 88 GLU A O 1
ATOM 666 N N . VAL A 1 89 ? -9.459 -13.159 1.873 1.00 94.06 89 VAL A N 1
ATOM 667 C CA . VAL A 1 89 ? -8.849 -12.204 0.949 1.00 94.06 89 VAL A CA 1
ATOM 668 C C . VAL A 1 89 ? -9.766 -11.004 0.773 1.00 94.06 89 VAL A C 1
ATOM 670 O O . VAL A 1 89 ? -10.852 -11.121 0.220 1.00 94.06 89 VAL A O 1
ATOM 673 N N . ILE A 1 90 ? -9.281 -9.836 1.182 1.00 93.94 90 ILE A N 1
ATOM 674 C CA . ILE A 1 90 ? -10.011 -8.568 1.103 1.00 93.94 90 ILE A CA 1
ATOM 675 C C . ILE A 1 90 ? -9.834 -7.938 -0.279 1.00 93.94 90 ILE A C 1
ATOM 677 O O . ILE A 1 90 ? -10.786 -7.459 -0.889 1.00 93.94 90 ILE A O 1
ATOM 681 N N . ALA A 1 91 ? -8.599 -7.915 -0.785 1.00 94.69 91 ALA A N 1
ATOM 682 C CA . ALA A 1 91 ? -8.294 -7.344 -2.092 1.00 94.69 91 ALA A CA 1
ATOM 683 C C . ALA A 1 91 ? -7.023 -7.952 -2.682 1.00 94.69 91 ALA A C 1
ATOM 685 O O . ALA A 1 91 ? -6.071 -8.231 -1.954 1.00 94.69 91 ALA A O 1
ATOM 686 N N . ARG A 1 92 ? -6.991 -8.097 -4.011 1.00 95.44 92 ARG A N 1
ATOM 687 C CA . ARG A 1 92 ? -5.809 -8.518 -4.778 1.00 95.44 92 ARG A CA 1
ATOM 688 C C . ARG A 1 92 ? -5.335 -7.392 -5.685 1.00 95.44 92 ARG A C 1
ATOM 690 O O . ARG A 1 92 ? -6.143 -6.655 -6.251 1.00 95.44 92 ARG A O 1
ATOM 697 N N . TYR A 1 93 ? -4.024 -7.300 -5.855 1.00 95.00 93 TYR A N 1
ATOM 698 C CA . TYR A 1 93 ? -3.372 -6.270 -6.650 1.00 95.00 93 TYR A CA 1
ATOM 699 C C . TYR A 1 93 ? -2.404 -6.898 -7.645 1.00 95.00 93 TYR A C 1
ATOM 701 O O . TYR A 1 93 ? -1.826 -7.951 -7.399 1.00 95.00 93 TYR A O 1
ATOM 709 N N . ASN A 1 94 ? -2.197 -6.233 -8.778 1.00 94.56 94 ASN A N 1
ATOM 710 C CA . ASN A 1 94 ? -1.203 -6.685 -9.744 1.00 94.56 94 ASN A CA 1
ATOM 711 C C . ASN A 1 94 ? 0.200 -6.486 -9.162 1.00 94.56 94 ASN A C 1
ATOM 713 O O . ASN A 1 94 ? 0.523 -5.379 -8.709 1.00 94.56 94 ASN A O 1
ATOM 717 N N . ALA A 1 95 ? 1.033 -7.527 -9.213 1.00 91.75 95 ALA A N 1
ATOM 718 C CA . ALA A 1 95 ? 2.428 -7.458 -8.792 1.00 91.75 95 ALA A CA 1
ATOM 719 C C . ALA A 1 95 ? 3.147 -6.286 -9.484 1.00 91.75 95 ALA A C 1
ATOM 721 O O . ALA A 1 95 ? 2.973 -6.050 -10.680 1.00 91.75 95 ALA A O 1
ATOM 722 N N . GLY A 1 96 ? 3.913 -5.511 -8.716 1.00 88.69 96 GLY A N 1
ATOM 723 C CA . GLY A 1 96 ? 4.661 -4.352 -9.222 1.00 88.69 96 GLY A CA 1
ATOM 724 C C . GLY A 1 96 ? 3.824 -3.114 -9.577 1.00 88.69 96 GLY A C 1
ATOM 725 O O . GLY A 1 96 ? 4.398 -2.070 -9.893 1.00 88.69 96 GLY A O 1
ATOM 726 N N . SER A 1 97 ? 2.489 -3.174 -9.497 1.00 93.62 97 SER A N 1
ATOM 727 C CA . SER A 1 97 ? 1.642 -1.985 -9.662 1.00 93.62 97 SER A CA 1
ATOM 728 C C . SER A 1 97 ? 1.893 -0.952 -8.557 1.00 93.62 97 SER A C 1
ATOM 730 O O . SER A 1 97 ? 2.360 -1.284 -7.467 1.00 93.62 97 SER A O 1
ATOM 732 N N . GLN A 1 98 ? 1.533 0.312 -8.801 1.00 94.62 98 GLN A N 1
ATOM 733 C CA . GLN A 1 98 ? 1.628 1.359 -7.774 1.00 94.62 98 GLN A CA 1
ATOM 734 C C . GLN A 1 98 ? 0.816 1.009 -6.516 1.00 94.62 98 GLN A C 1
ATOM 736 O O . GLN A 1 98 ? 1.301 1.204 -5.409 1.00 94.62 98 GLN A O 1
ATOM 741 N N . ASN A 1 99 ? -0.372 0.417 -6.669 1.00 95.44 99 ASN A N 1
ATOM 742 C CA . ASN A 1 99 ? -1.188 -0.026 -5.536 1.00 95.44 99 ASN A CA 1
ATOM 743 C C . ASN A 1 99 ? -0.494 -1.130 -4.724 1.00 95.44 99 ASN A C 1
ATOM 745 O O . ASN A 1 99 ? -0.498 -1.080 -3.496 1.00 95.44 99 ASN A O 1
ATOM 749 N N . TYR A 1 100 ? 0.132 -2.096 -5.407 1.00 95.31 100 TYR A N 1
ATOM 750 C CA . TYR A 1 100 ? 0.930 -3.134 -4.755 1.00 95.31 100 TYR A CA 1
ATOM 751 C C . TYR A 1 100 ? 2.089 -2.520 -3.964 1.00 95.31 100 TYR A C 1
ATOM 753 O O . TYR A 1 100 ? 2.229 -2.801 -2.779 1.00 95.31 100 TYR A O 1
ATOM 761 N N . ARG A 1 101 ? 2.885 -1.644 -4.595 1.00 95.50 101 ARG A N 1
ATOM 762 C CA . ARG A 1 101 ? 4.038 -0.999 -3.945 1.00 95.50 101 ARG A CA 1
ATOM 763 C C . ARG A 1 101 ? 3.620 -0.146 -2.750 1.00 95.50 101 ARG A C 1
ATOM 765 O O . ARG A 1 101 ? 4.281 -0.194 -1.720 1.00 95.50 101 ARG A O 1
ATOM 772 N N . LEU A 1 102 ? 2.505 0.579 -2.869 1.00 96.19 102 LEU A N 1
ATOM 773 C CA . LEU A 1 102 ? 1.935 1.368 -1.778 1.00 96.19 102 LEU A CA 1
ATOM 774 C C . LEU A 1 102 ? 1.618 0.495 -0.567 1.00 96.19 102 LEU A C 1
ATOM 776 O O . LEU A 1 102 ? 2.048 0.801 0.541 1.00 96.19 102 LEU A O 1
ATOM 780 N N . LEU A 1 103 ? 0.869 -0.586 -0.774 1.00 96.19 103 LEU A N 1
ATOM 781 C CA . LEU A 1 103 ? 0.466 -1.461 0.319 1.00 96.19 103 LEU A CA 1
ATOM 782 C C . LEU A 1 103 ? 1.654 -2.209 0.910 1.00 96.19 103 LEU A C 1
ATOM 784 O O . LEU A 1 103 ? 1.803 -2.195 2.124 1.00 96.19 103 LEU A O 1
ATOM 788 N N . ALA A 1 104 ? 2.529 -2.776 0.080 1.00 95.12 104 ALA A N 1
ATOM 789 C CA . ALA A 1 104 ? 3.741 -3.440 0.551 1.00 95.12 104 ALA A CA 1
ATOM 790 C C . ALA A 1 104 ? 4.559 -2.518 1.472 1.00 95.12 104 ALA A C 1
ATOM 792 O O . ALA A 1 104 ? 4.862 -2.887 2.603 1.00 95.12 104 ALA A O 1
ATOM 793 N N . TYR A 1 105 ? 4.813 -1.281 1.035 1.00 95.62 105 TYR A N 1
ATOM 794 C CA . TYR A 1 105 ? 5.588 -0.321 1.816 1.00 95.62 105 TYR A CA 1
ATOM 795 C C . TYR A 1 105 ? 4.905 0.084 3.130 1.00 95.62 105 TYR A C 1
ATOM 797 O O . TYR A 1 105 ? 5.553 0.164 4.176 1.00 95.62 105 TYR A O 1
ATOM 805 N N . LEU A 1 106 ? 3.592 0.334 3.096 1.00 95.81 106 LEU A N 1
ATOM 806 C CA . LEU A 1 106 ? 2.828 0.714 4.285 1.00 95.81 106 LEU A CA 1
ATOM 807 C C . LEU A 1 106 ? 2.735 -0.431 5.304 1.00 95.81 106 LEU A C 1
ATOM 809 O O . LEU A 1 106 ? 2.869 -0.187 6.499 1.00 95.81 106 LEU A O 1
ATOM 813 N N . PHE A 1 107 ? 2.551 -1.674 4.851 1.00 95.44 107 PHE A N 1
ATOM 814 C CA . PHE A 1 107 ? 2.515 -2.849 5.729 1.00 95.44 107 PHE A CA 1
ATOM 815 C C . PHE A 1 107 ? 3.892 -3.228 6.286 1.00 95.44 107 PHE A C 1
ATOM 817 O O . PHE A 1 107 ? 3.961 -3.818 7.361 1.00 95.44 107 PHE A O 1
ATOM 824 N N . ASP A 1 108 ? 4.983 -2.853 5.614 1.00 93.94 108 ASP A N 1
ATOM 825 C CA . ASP A 1 108 ? 6.336 -2.945 6.172 1.00 93.94 108 ASP A CA 1
ATOM 826 C C . ASP A 1 108 ? 6.620 -1.874 7.242 1.00 93.94 108 ASP A C 1
ATOM 828 O O . ASP A 1 108 ? 7.566 -2.017 8.019 1.00 93.94 108 ASP A O 1
ATOM 832 N N . ASN A 1 109 ? 5.794 -0.824 7.314 1.00 93.38 109 ASN A N 1
ATOM 833 C CA . ASN A 1 109 ? 5.917 0.293 8.252 1.00 93.38 109 ASN A CA 1
ATOM 834 C C . ASN A 1 109 ? 4.582 0.578 8.983 1.00 93.38 109 ASN A C 1
ATOM 836 O O . ASN A 1 109 ? 4.079 1.707 8.921 1.00 93.38 109 ASN A O 1
ATOM 840 N N . PRO A 1 110 ? 3.981 -0.411 9.674 1.00 87.62 110 PRO A N 1
ATOM 841 C CA . PRO A 1 110 ? 2.670 -0.240 10.294 1.00 87.62 110 PRO A CA 1
ATOM 842 C C . PRO A 1 110 ? 2.728 0.798 11.422 1.00 87.62 110 PRO A C 1
ATOM 844 O O . PRO A 1 110 ? 3.743 0.922 12.110 1.00 87.62 110 PRO A O 1
ATOM 847 N N . ASN A 1 111 ? 1.636 1.544 11.628 1.00 84.62 111 ASN A N 1
ATOM 848 C CA . ASN A 1 111 ? 1.505 2.571 12.676 1.00 84.62 111 ASN A CA 1
ATOM 849 C C . ASN A 1 111 ? 2.562 3.695 12.636 1.00 84.62 111 ASN A C 1
ATOM 851 O O . ASN A 1 111 ? 2.693 4.469 13.586 1.00 84.62 111 ASN A O 1
ATOM 855 N N . LYS A 1 112 ? 3.319 3.810 11.540 1.00 93.25 112 LYS A N 1
ATOM 856 C CA . LYS A 1 112 ? 4.271 4.895 11.311 1.00 93.25 112 LYS A CA 1
ATOM 857 C C . LYS A 1 112 ? 3.603 5.993 10.494 1.00 93.25 112 LYS A C 1
ATOM 859 O O . LYS A 1 112 ? 2.960 5.717 9.484 1.00 93.25 112 LYS A O 1
ATOM 864 N N . THR A 1 113 ? 3.806 7.244 10.895 1.00 95.44 113 THR A N 1
ATOM 865 C CA . THR A 1 113 ? 3.447 8.398 10.065 1.00 95.44 113 THR A CA 1
ATOM 866 C C . THR A 1 113 ? 4.475 8.544 8.957 1.00 95.44 113 THR A C 1
ATOM 868 O O . THR A 1 113 ? 5.648 8.809 9.222 1.00 95.44 113 THR A O 1
ATOM 871 N N . ILE A 1 114 ? 4.038 8.360 7.716 1.00 96.00 114 ILE A N 1
ATOM 872 C CA . ILE A 1 114 ? 4.897 8.424 6.536 1.00 96.00 114 ILE A CA 1
ATOM 873 C C . ILE A 1 114 ? 4.507 9.640 5.703 1.00 96.00 114 ILE A C 1
ATOM 875 O O . ILE A 1 114 ? 3.320 9.912 5.501 1.00 96.00 114 ILE A O 1
ATOM 879 N N . SER A 1 115 ? 5.508 10.384 5.232 1.00 95.44 115 SER A N 1
ATOM 880 C CA . SER A 1 115 ? 5.286 11.541 4.371 1.00 95.44 115 SER A CA 1
ATOM 881 C C . SER A 1 115 ? 4.999 11.139 2.921 1.00 95.44 115 SER A C 1
ATOM 883 O O . SER A 1 115 ? 5.427 10.091 2.439 1.00 95.44 115 SER A O 1
ATOM 885 N N . GLU A 1 116 ? 4.294 12.005 2.193 1.00 94.88 116 GLU A N 1
ATOM 886 C CA . GLU A 1 116 ? 4.014 11.838 0.764 1.00 94.88 116 GLU A CA 1
ATOM 887 C C . GLU A 1 116 ? 5.293 11.725 -0.050 1.00 94.88 116 GLU A C 1
ATOM 889 O O . GLU A 1 116 ? 5.357 10.909 -0.961 1.00 94.88 116 GLU A O 1
ATOM 894 N N . ARG A 1 117 ? 6.325 12.483 0.325 1.00 93.19 117 ARG A N 1
ATOM 895 C CA . ARG A 1 117 ? 7.629 12.443 -0.331 1.00 93.19 117 ARG A CA 1
ATOM 896 C C . ARG A 1 117 ? 8.296 11.076 -0.182 1.00 93.19 117 ARG A C 1
ATOM 898 O O . ARG A 1 117 ? 8.780 10.548 -1.178 1.00 93.19 117 ARG A O 1
ATOM 905 N N . ASP A 1 118 ? 8.287 10.509 1.024 1.00 93.62 118 ASP A N 1
ATOM 906 C CA . ASP A 1 118 ? 8.892 9.196 1.285 1.00 93.62 118 ASP A CA 1
ATOM 907 C C . ASP A 1 118 ? 8.121 8.082 0.562 1.00 93.62 118 ASP A C 1
ATOM 909 O O . ASP A 1 118 ? 8.715 7.184 -0.034 1.00 93.62 118 ASP A O 1
ATOM 913 N N . LEU A 1 119 ? 6.786 8.173 0.535 1.00 95.00 119 LEU A N 1
ATOM 914 C CA . LEU A 1 119 ? 5.957 7.254 -0.249 1.00 95.00 119 LEU A CA 1
ATOM 915 C C . LEU A 1 119 ? 6.190 7.403 -1.750 1.00 95.00 119 LEU A C 1
ATOM 917 O O . LEU A 1 119 ? 6.244 6.404 -2.461 1.00 95.00 119 LEU A O 1
ATOM 921 N N . ALA A 1 120 ? 6.328 8.628 -2.248 1.00 94.62 120 ALA A N 1
ATOM 922 C CA . ALA A 1 120 ? 6.505 8.895 -3.666 1.00 94.62 120 ALA A CA 1
ATOM 923 C C . ALA A 1 120 ? 7.779 8.240 -4.213 1.00 94.62 120 ALA A C 1
ATOM 925 O O . ALA A 1 120 ? 7.727 7.621 -5.280 1.00 94.62 120 ALA A O 1
ATOM 926 N N . SER A 1 121 ? 8.892 8.313 -3.470 1.00 93.56 121 SER A N 1
ATOM 927 C CA . SER A 1 121 ? 10.157 7.674 -3.855 1.00 93.56 121 SER A CA 1
ATOM 928 C C . SER A 1 121 ? 10.064 6.153 -3.961 1.00 93.56 121 SER A C 1
ATOM 930 O O . SER A 1 121 ? 10.749 5.561 -4.787 1.00 93.56 121 SER A O 1
ATOM 932 N N . GLU A 1 122 ? 9.192 5.525 -3.180 1.00 93.06 122 GLU A N 1
ATOM 933 C CA . GLU A 1 122 ? 9.071 4.064 -3.110 1.00 93.06 122 GLU A CA 1
ATOM 934 C C . GLU A 1 122 ? 7.997 3.534 -4.071 1.00 93.06 122 GLU A C 1
ATOM 936 O O . GLU A 1 122 ? 8.157 2.525 -4.763 1.00 93.06 122 GLU A O 1
ATOM 941 N N . VAL A 1 123 ? 6.878 4.251 -4.171 1.00 92.62 123 VAL A N 1
ATOM 942 C CA . VAL A 1 123 ? 5.693 3.819 -4.919 1.00 92.62 123 VAL A CA 1
ATOM 943 C C . VAL A 1 123 ? 5.746 4.250 -6.382 1.00 92.62 123 VAL A C 1
ATOM 945 O O . VAL A 1 123 ? 5.270 3.516 -7.262 1.00 92.62 123 VAL A O 1
ATOM 948 N N . ASN A 1 124 ? 6.308 5.427 -6.668 1.00 92.19 124 ASN A N 1
ATOM 949 C CA . ASN A 1 124 ? 6.399 5.988 -8.013 1.00 92.19 124 ASN A CA 1
ATOM 950 C C . ASN A 1 124 ? 7.747 6.691 -8.276 1.00 92.19 124 ASN A C 1
ATOM 952 O O . ASN A 1 124 ? 7.759 7.874 -8.622 1.00 92.19 124 ASN A O 1
ATOM 956 N N . PRO A 1 125 ? 8.882 5.967 -8.190 1.00 89.31 125 PRO A N 1
ATOM 957 C CA . PRO A 1 125 ? 10.219 6.561 -8.299 1.00 89.31 125 PRO A CA 1
ATOM 958 C C . PRO A 1 125 ? 10.468 7.300 -9.621 1.00 89.31 125 PRO A C 1
ATOM 960 O O . PRO A 1 125 ? 11.263 8.231 -9.666 1.00 89.31 125 PRO A O 1
ATOM 963 N N . ALA A 1 126 ? 9.787 6.909 -10.703 1.00 91.06 126 ALA A N 1
ATOM 964 C CA . ALA A 1 126 ? 9.935 7.546 -12.011 1.00 91.06 126 ALA A CA 1
ATOM 965 C C . ALA A 1 126 ? 9.288 8.942 -12.089 1.00 91.06 126 ALA A C 1
ATOM 967 O O . ALA A 1 126 ? 9.644 9.731 -12.960 1.00 91.06 126 ALA A O 1
ATOM 968 N N . SER A 1 127 ? 8.314 9.244 -11.226 1.00 91.00 127 SER A N 1
ATOM 969 C CA . SER A 1 127 ? 7.626 10.538 -11.214 1.00 91.00 127 SER A CA 1
ATOM 970 C C . SER A 1 127 ? 7.080 10.857 -9.814 1.00 91.00 127 SER A C 1
ATOM 972 O O . SER A 1 127 ? 5.860 10.849 -9.604 1.00 91.00 127 SER A O 1
ATOM 974 N N . PRO A 1 128 ? 7.965 11.116 -8.835 1.00 89.50 128 PRO A N 1
ATOM 975 C CA . PRO A 1 128 ? 7.568 11.332 -7.448 1.00 89.50 128 PRO A CA 1
ATOM 976 C C . PRO A 1 128 ? 6.703 12.589 -7.278 1.00 89.50 128 PRO A C 1
ATOM 978 O O . PRO A 1 128 ? 5.752 12.567 -6.507 1.00 89.50 128 PRO A O 1
ATOM 981 N N . ASP A 1 129 ? 6.943 13.639 -8.068 1.00 89.12 129 ASP A N 1
ATOM 982 C CA . ASP A 1 129 ? 6.189 14.902 -7.990 1.00 89.12 129 ASP A CA 1
ATOM 983 C C . ASP A 1 129 ? 4.716 14.772 -8.418 1.00 89.12 129 ASP A C 1
ATOM 985 O O . ASP A 1 129 ? 3.894 15.634 -8.118 1.00 89.12 129 ASP A O 1
ATOM 989 N N . SER A 1 130 ? 4.363 13.695 -9.130 1.00 88.44 130 SER A N 1
ATOM 990 C CA . SER A 1 130 ? 2.980 13.408 -9.542 1.00 88.44 130 SER A CA 1
ATOM 991 C C . SER A 1 130 ? 2.202 12.568 -8.522 1.00 88.44 130 SER A C 1
ATOM 993 O O . SER A 1 130 ? 1.023 12.256 -8.734 1.00 88.44 130 SER A O 1
ATOM 995 N N . PHE A 1 131 ? 2.864 12.145 -7.443 1.00 93.19 131 PHE A N 1
ATOM 996 C CA . PHE A 1 131 ? 2.284 11.271 -6.440 1.00 93.19 131 PHE A CA 1
ATOM 997 C C . PHE A 1 131 ? 1.438 12.072 -5.449 1.00 93.19 131 PHE A C 1
ATOM 999 O O . PHE A 1 131 ? 1.895 13.046 -4.870 1.00 93.19 131 PHE A O 1
ATOM 1006 N N . TYR A 1 132 ? 0.207 11.611 -5.229 1.00 93.56 132 TYR A N 1
ATOM 1007 C CA . TYR A 1 132 ? -0.714 12.189 -4.255 1.00 93.56 132 TYR A CA 1
ATOM 1008 C C . TYR A 1 132 ? -1.295 11.068 -3.399 1.00 93.56 132 TYR A C 1
ATOM 1010 O O . TYR A 1 132 ? -2.037 10.223 -3.918 1.00 93.56 132 TYR A O 1
ATOM 1018 N N . ILE A 1 133 ? -1.018 11.077 -2.091 1.00 93.88 133 ILE A N 1
ATOM 1019 C CA . ILE A 1 133 ? -1.423 10.019 -1.149 1.00 93.88 133 ILE A CA 1
ATOM 1020 C C . ILE A 1 133 ? -2.921 9.735 -1.265 1.00 93.88 133 ILE A C 1
ATOM 1022 O O . ILE A 1 133 ? -3.338 8.589 -1.432 1.00 93.88 133 ILE A O 1
ATOM 1026 N N . ARG A 1 134 ? -3.753 10.783 -1.214 1.00 93.06 134 ARG A N 1
ATOM 1027 C CA . ARG A 1 134 ? -5.220 10.643 -1.224 1.00 93.06 134 ARG A CA 1
ATOM 1028 C C . ARG A 1 134 ? -5.717 9.959 -2.495 1.00 93.06 134 ARG A C 1
ATOM 1030 O O . ARG A 1 134 ? -6.594 9.101 -2.430 1.00 93.06 134 ARG A O 1
ATOM 1037 N N . LYS A 1 135 ? -5.134 10.303 -3.646 1.00 93.69 135 LYS A N 1
ATOM 1038 C CA . LYS A 1 135 ? -5.470 9.684 -4.933 1.00 93.69 135 LYS A CA 1
ATOM 1039 C C . LYS A 1 135 ? -5.035 8.220 -4.960 1.00 93.69 135 LYS A C 1
ATOM 1041 O O . LYS A 1 135 ? -5.808 7.369 -5.392 1.00 93.69 135 LYS A O 1
ATOM 1046 N N . ALA A 1 136 ? -3.837 7.925 -4.458 1.00 94.25 136 ALA A N 1
ATOM 1047 C CA . ALA A 1 136 ? -3.308 6.568 -4.400 1.00 94.25 136 ALA A CA 1
ATOM 1048 C C . ALA A 1 136 ? -4.167 5.658 -3.500 1.00 94.25 136 ALA A C 1
ATOM 1050 O O . ALA A 1 136 ? -4.568 4.581 -3.932 1.00 94.25 136 ALA A O 1
ATOM 1051 N N . ILE A 1 137 ? -4.562 6.133 -2.313 1.00 94.56 137 ILE A N 1
ATOM 1052 C CA . ILE A 1 137 ? -5.473 5.424 -1.398 1.00 94.56 137 ILE A CA 1
ATOM 1053 C C . ILE A 1 137 ? -6.842 5.184 -2.050 1.00 94.56 137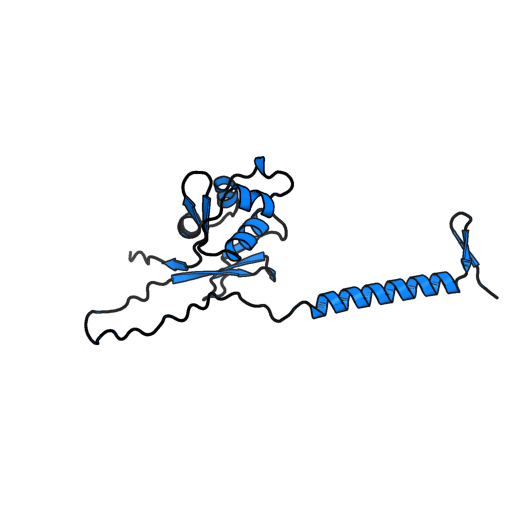 ILE A C 1
ATOM 1055 O O . ILE A 1 137 ? -7.387 4.081 -1.982 1.00 94.56 137 ILE A O 1
ATOM 1059 N N . CYS A 1 138 ? -7.405 6.186 -2.732 1.00 92.62 138 CYS A N 1
ATOM 1060 C CA . CYS A 1 138 ? -8.678 6.028 -3.437 1.00 92.62 138 CYS A CA 1
ATOM 1061 C C . CYS A 1 138 ? -8.617 4.970 -4.552 1.00 92.62 138 CYS A C 1
ATOM 1063 O O . CYS A 1 138 ? -9.598 4.256 -4.768 1.00 92.62 138 CYS A O 1
ATOM 1065 N N . ASN A 1 139 ? -7.466 4.824 -5.211 1.00 94.44 139 ASN A N 1
ATOM 1066 C CA . ASN A 1 139 ? -7.250 3.861 -6.291 1.00 94.44 139 ASN A CA 1
ATOM 1067 C C . ASN A 1 139 ? -7.119 2.404 -5.820 1.00 94.44 139 ASN A C 1
ATOM 1069 O O . ASN A 1 139 ? -7.118 1.507 -6.666 1.00 94.44 139 ASN A O 1
ATOM 1073 N N . LEU A 1 140 ? -7.041 2.142 -4.510 1.00 93.19 140 LEU A N 1
ATOM 1074 C CA . LEU A 1 140 ? -6.938 0.785 -3.961 1.00 93.19 140 LEU A CA 1
ATOM 1075 C C . LEU A 1 140 ? -8.213 -0.054 -4.147 1.00 93.19 140 LEU A C 1
ATOM 1077 O O . LEU A 1 140 ? -8.170 -1.259 -3.946 1.00 93.19 140 LEU A O 1
ATOM 1081 N N . LYS A 1 141 ? -9.342 0.552 -4.549 1.00 88.81 141 LYS A N 1
ATOM 1082 C CA . LYS A 1 141 ? -10.639 -0.137 -4.736 1.00 88.81 141 LYS A CA 1
ATOM 1083 C C . LYS A 1 141 ? -11.116 -0.933 -3.506 1.00 88.81 141 LYS A C 1
ATOM 1085 O O . LYS A 1 141 ? -11.911 -1.854 -3.640 1.00 88.81 141 LYS A O 1
ATOM 1090 N N . LEU A 1 142 ? -10.642 -0.561 -2.320 1.00 91.81 142 LEU A N 1
ATOM 1091 C CA . LEU A 1 142 ? -11.158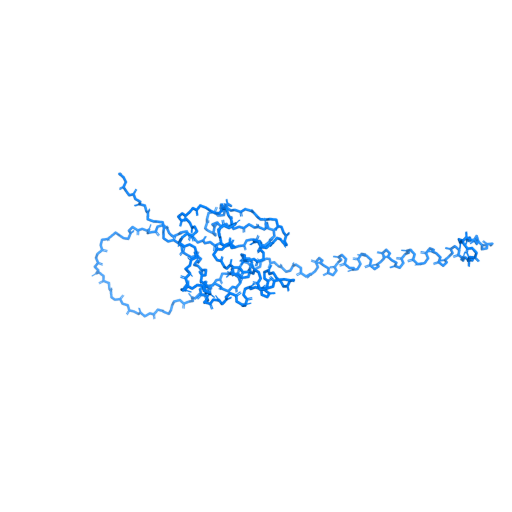 -1.054 -1.046 1.00 91.81 142 LEU A CA 1
ATOM 1092 C C . LEU A 1 142 ? -12.528 -0.436 -0.765 1.00 91.81 142 LEU A C 1
ATOM 1094 O O . LEU A 1 142 ? -12.810 0.680 -1.222 1.00 91.81 142 LEU A O 1
ATOM 1098 N N . ASP A 1 143 ? -13.338 -1.141 0.026 1.00 91.12 143 ASP A N 1
ATOM 1099 C CA . ASP A 1 143 ? -14.580 -0.591 0.561 1.00 91.12 143 ASP A CA 1
ATOM 1100 C C . ASP A 1 143 ? -14.333 0.761 1.260 1.00 91.12 143 ASP A C 1
ATOM 1102 O O . ASP A 1 143 ? -13.269 1.004 1.841 1.00 91.12 143 ASP A O 1
ATOM 1106 N N . LYS A 1 144 ? -15.306 1.674 1.164 1.00 90.75 144 LYS A N 1
ATOM 1107 C CA . LYS A 1 144 ? -15.161 3.043 1.667 1.00 90.75 144 LYS A CA 1
ATOM 1108 C C . LYS A 1 144 ? -14.966 3.066 3.181 1.00 90.75 144 LYS A C 1
ATOM 1110 O O . LYS A 1 144 ? -14.119 3.835 3.644 1.00 90.75 144 LYS A O 1
ATOM 1115 N N . GLU A 1 145 ? -15.728 2.269 3.926 1.00 90.75 145 GLU A N 1
ATOM 1116 C CA . GLU A 1 145 ? -15.613 2.203 5.381 1.00 90.75 145 GLU A CA 1
ATOM 1117 C C . GLU A 1 145 ? -14.276 1.590 5.768 1.00 90.75 145 GLU A C 1
ATOM 1119 O O . GLU A 1 145 ? -13.525 2.203 6.531 1.00 90.75 145 GLU A O 1
ATOM 1124 N N . LEU A 1 146 ? -13.917 0.458 5.156 1.00 92.00 146 LEU A N 1
ATOM 1125 C CA . LEU A 1 146 ? -12.634 -0.189 5.413 1.00 92.00 146 LEU A CA 1
ATOM 1126 C C . LEU A 1 146 ? -11.467 0.764 5.148 1.00 92.00 146 LEU A C 1
ATOM 1128 O O . LEU A 1 146 ? -10.600 0.934 5.997 1.00 92.00 146 LEU A O 1
ATOM 1132 N N . ARG A 1 147 ? -11.464 1.444 4.000 1.00 94.06 147 ARG A N 1
ATOM 1133 C CA . ARG A 1 147 ? -10.428 2.416 3.636 1.00 94.06 147 ARG A CA 1
ATOM 1134 C C . ARG A 1 147 ? -10.340 3.564 4.640 1.00 94.06 147 ARG A C 1
ATOM 1136 O O . ARG A 1 147 ? -9.240 4.005 4.952 1.00 94.06 147 ARG A O 1
ATOM 1143 N N . SER A 1 148 ? -11.475 4.046 5.145 1.00 92.38 148 SER A N 1
ATOM 1144 C CA . SER A 1 148 ? -11.497 5.128 6.137 1.00 92.38 148 SER A CA 1
ATOM 1145 C C . SER A 1 148 ? -10.933 4.713 7.498 1.00 92.38 148 SER A C 1
ATOM 1147 O O . SER A 1 148 ? -10.341 5.543 8.179 1.00 92.38 148 SER A O 1
ATOM 1149 N N . LYS A 1 149 ? -11.071 3.433 7.869 1.00 93.25 149 LYS A N 1
ATOM 1150 C CA . LYS A 1 149 ? -10.512 2.875 9.107 1.00 93.25 149 LYS A CA 1
AT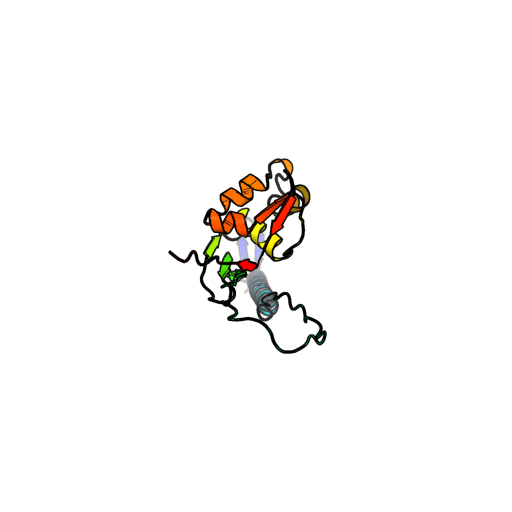OM 1151 C C . LYS A 1 149 ? -9.052 2.436 8.937 1.00 93.25 149 LYS A C 1
ATOM 1153 O O . LYS A 1 149 ? -8.255 2.584 9.855 1.00 93.25 149 LYS A O 1
ATOM 1158 N N . MET A 1 150 ? -8.690 1.939 7.755 1.00 94.19 150 MET A N 1
ATOM 1159 C CA . MET A 1 150 ? -7.353 1.437 7.421 1.00 94.19 150 MET A CA 1
ATOM 1160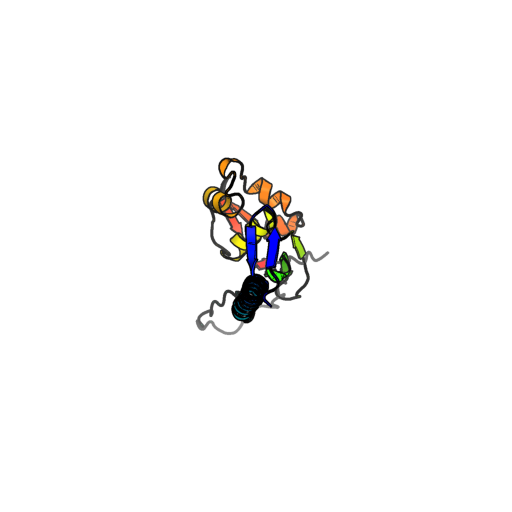 C C . MET A 1 150 ? -6.316 2.556 7.261 1.00 94.19 150 MET A C 1
ATOM 1162 O O . MET A 1 150 ? -5.150 2.339 7.573 1.00 94.19 150 MET A O 1
ATOM 1166 N N . PHE A 1 151 ? -6.706 3.744 6.785 1.00 95.38 151 PHE A N 1
ATOM 1167 C CA . PHE A 1 151 ? -5.771 4.847 6.542 1.00 95.38 151 PHE A CA 1
ATOM 1168 C C . PHE A 1 151 ? -6.152 6.109 7.313 1.00 95.38 151 PHE A C 1
ATOM 1170 O O . PHE A 1 151 ? -7.161 6.749 7.013 1.00 95.38 151 PHE A O 1
ATOM 1177 N N . THR A 1 152 ? -5.278 6.544 8.219 1.00 94.81 152 THR A N 1
ATOM 1178 C CA . THR A 1 152 ? -5.384 7.860 8.859 1.00 94.81 152 THR A CA 1
ATOM 1179 C C . THR A 1 152 ? -4.539 8.861 8.080 1.00 94.81 152 THR A C 1
ATOM 1181 O O . THR A 1 152 ? -3.314 8.765 8.060 1.00 94.81 152 THR A O 1
ATOM 1184 N N . VAL A 1 153 ? -5.175 9.832 7.419 1.00 93.06 153 VAL A N 1
ATOM 1185 C CA . VAL A 1 153 ? -4.470 10.890 6.675 1.00 93.06 153 VAL A CA 1
ATOM 1186 C C . VAL A 1 153 ? -4.325 12.127 7.560 1.00 93.06 153 VAL A C 1
ATOM 1188 O O . VAL A 1 153 ? -5.322 12.756 7.916 1.00 93.06 153 VAL A O 1
ATOM 1191 N N . HIS A 1 154 ? -3.086 12.500 7.880 1.00 90.62 154 HIS A N 1
ATOM 1192 C CA . HIS A 1 154 ? -2.773 13.700 8.656 1.00 90.62 154 HIS A CA 1
ATOM 1193 C C . HIS A 1 154 ? -2.469 14.869 7.713 1.00 90.62 154 HIS A C 1
ATOM 1195 O O . HIS A 1 154 ? -1.513 14.839 6.936 1.00 90.62 154 HIS A O 1
ATOM 1201 N N . GLY A 1 155 ? -3.299 15.914 7.760 1.00 88.06 155 GLY A N 1
ATOM 1202 C CA . GLY A 1 155 ? -3.170 17.054 6.851 1.00 88.06 155 GLY A CA 1
ATOM 1203 C C . GLY A 1 155 ? -3.310 16.643 5.380 1.00 88.06 155 GLY A C 1
ATOM 1204 O O . GLY A 1 155 ? -4.178 15.840 5.021 1.00 88.06 155 GLY A O 1
ATOM 1205 N N . SER A 1 156 ? -2.485 17.219 4.506 1.00 83.19 156 SER A N 1
ATOM 1206 C CA . SER A 1 156 ? -2.501 16.914 3.070 1.00 83.19 156 SER A CA 1
ATOM 1207 C C . SER A 1 156 ? -1.476 15.854 2.650 1.00 83.19 156 SER A C 1
ATOM 1209 O O . SER A 1 156 ? -1.732 15.162 1.670 1.00 83.19 156 SER A O 1
ATOM 1211 N N . ASN A 1 157 ? -0.372 15.690 3.392 1.00 92.31 157 ASN A N 1
ATOM 1212 C CA . ASN A 1 157 ? 0.848 15.046 2.878 1.00 92.31 157 ASN A CA 1
ATOM 1213 C C . ASN A 1 157 ? 1.384 13.913 3.773 1.00 92.31 157 ASN A C 1
ATOM 1215 O O . ASN A 1 157 ? 2.559 13.568 3.668 1.00 92.31 157 ASN A O 1
ATOM 1219 N N . GLN A 1 158 ? 0.594 13.372 4.702 1.00 95.69 158 GLN A N 1
ATOM 1220 C CA . GLN A 1 158 ? 1.036 12.287 5.583 1.00 95.69 158 GLN A CA 1
ATOM 1221 C C . GLN A 1 158 ? -0.053 11.234 5.763 1.00 95.69 158 GLN A C 1
ATOM 1223 O O . GLN A 1 158 ? -1.244 11.554 5.771 1.00 95.69 158 GLN A O 1
ATOM 1228 N N . VAL A 1 159 ? 0.355 9.979 5.942 1.00 96.75 159 VAL A N 1
ATOM 1229 C CA . VAL A 1 159 ? -0.554 8.856 6.192 1.00 96.75 159 VAL A CA 1
ATOM 1230 C C . VAL A 1 159 ? 0.024 7.884 7.211 1.00 96.75 159 VAL A C 1
ATOM 1232 O O . VAL A 1 159 ? 1.234 7.676 7.267 1.00 96.75 159 VAL A O 1
ATOM 1235 N N . VAL A 1 160 ? -0.868 7.281 7.991 1.00 96.38 160 VAL A N 1
ATOM 1236 C CA . VAL A 1 160 ? -0.614 6.128 8.854 1.00 96.38 160 VAL A CA 1
ATOM 1237 C C . VAL A 1 160 ? -1.494 4.973 8.381 1.00 96.38 160 VAL A C 1
ATOM 1239 O O . VAL A 1 160 ? -2.681 5.169 8.105 1.00 96.38 160 VAL A O 1
ATOM 1242 N N . LEU A 1 161 ? -0.910 3.778 8.284 1.00 96.50 161 LEU A N 1
ATOM 1243 C CA . LEU A 1 161 ? -1.653 2.536 8.087 1.00 96.50 161 LEU A CA 1
ATOM 1244 C C . LEU A 1 161 ? -2.026 1.941 9.449 1.00 96.50 161 LEU A C 1
ATOM 1246 O O . LEU A 1 161 ? -1.135 1.606 10.232 1.00 96.50 161 LEU A O 1
ATOM 1250 N N . ASN A 1 162 ? -3.324 1.749 9.671 1.00 94.81 162 ASN A N 1
ATOM 1251 C CA . ASN A 1 162 ? -3.863 1.014 10.809 1.00 94.81 162 ASN A CA 1
ATOM 1252 C C . ASN A 1 162 ? -4.090 -0.441 10.386 1.00 94.81 162 ASN A C 1
ATOM 1254 O O . ASN A 1 162 ? -4.845 -0.718 9.450 1.00 94.81 162 ASN A O 1
ATOM 1258 N N . THR A 1 163 ? -3.437 -1.378 11.069 1.00 93.56 163 THR A N 1
ATOM 1259 C CA . THR A 1 163 ? -3.571 -2.817 10.791 1.00 93.56 163 THR A CA 1
ATOM 1260 C C . THR A 1 163 ? -4.625 -3.497 11.656 1.00 93.56 163 THR A C 1
ATOM 1262 O O . THR A 1 163 ? -4.979 -4.637 11.390 1.00 93.56 163 THR A O 1
ATOM 1265 N N . GLU A 1 164 ? -5.133 -2.818 12.679 1.00 92.94 164 GLU A N 1
ATOM 1266 C CA . GLU A 1 164 ? -6.168 -3.321 13.578 1.00 92.94 164 GLU A CA 1
ATOM 1267 C C . GLU A 1 164 ? -7.391 -2.422 13.458 1.00 92.94 164 GLU A C 1
ATOM 1269 O O . GLU A 1 164 ? -7.313 -1.212 13.672 1.00 92.94 164 GLU A O 1
ATOM 1274 N N . ILE A 1 165 ? -8.512 -3.008 13.046 1.00 90.62 165 ILE A N 1
ATOM 1275 C CA . ILE A 1 165 ? -9.739 -2.280 12.750 1.00 90.62 165 ILE A CA 1
ATOM 1276 C C . ILE A 1 165 ? -10.859 -2.833 13.628 1.00 90.62 165 ILE A C 1
ATOM 1278 O O . ILE A 1 165 ? -11.255 -3.983 13.430 1.00 90.62 165 ILE A O 1
ATOM 1282 N N . PRO A 1 166 ? -11.411 -2.040 14.562 1.00 87.12 166 PRO A N 1
ATOM 1283 C CA . PRO A 1 166 ? -12.568 -2.467 15.332 1.00 87.12 166 PRO A CA 1
ATOM 1284 C C . PRO A 1 166 ? -13.786 -2.591 14.408 1.00 87.12 166 PRO A C 1
ATOM 1286 O O . PRO A 1 166 ? -14.188 -1.628 13.726 1.00 87.12 166 PRO A O 1
ATOM 1289 N N . MET A 1 167 ? -14.374 -3.788 14.368 1.00 78.50 167 MET A N 1
ATOM 1290 C CA . MET A 1 167 ? -15.685 -3.987 13.769 1.00 78.50 167 MET A CA 1
ATOM 1291 C C . MET A 1 167 ? -16.722 -3.586 14.797 1.00 78.50 167 MET A C 1
ATOM 1293 O O . MET A 1 167 ? -17.017 -4.306 15.741 1.00 78.50 167 MET A O 1
ATOM 1297 N N . THR A 1 168 ? -17.274 -2.395 14.614 1.00 67.81 168 THR A N 1
ATOM 1298 C CA . THR A 1 168 ? -18.507 -2.019 15.288 1.00 67.81 168 THR A CA 1
ATOM 1299 C C . THR A 1 168 ? -19.610 -2.901 14.717 1.00 67.81 168 THR A C 1
ATOM 1301 O O . THR A 1 168 ? -20.082 -2.655 13.604 1.00 67.81 168 THR A O 1
ATOM 1304 N N . THR A 1 169 ? -20.005 -3.939 15.450 1.00 52.84 169 THR A N 1
ATOM 1305 C CA . THR A 1 169 ? -21.290 -4.608 15.255 1.00 52.84 169 THR A CA 1
ATOM 1306 C C . THR A 1 169 ? -22.358 -3.565 15.548 1.00 52.84 169 THR A C 1
ATOM 1308 O O . THR A 1 169 ? -22.719 -3.320 16.695 1.00 52.84 169 THR A O 1
ATOM 1311 N N . ASN A 1 170 ? -22.843 -2.889 14.507 1.00 45.09 170 ASN A N 1
ATOM 1312 C CA . ASN A 1 170 ? -24.095 -2.161 14.623 1.00 45.09 170 ASN A CA 1
ATOM 1313 C C . ASN A 1 170 ? -25.168 -3.217 14.895 1.00 45.09 170 ASN A C 1
ATOM 1315 O O . ASN A 1 170 ? -25.627 -3.892 13.975 1.00 45.09 170 ASN A O 1
ATOM 1319 N N . ALA A 1 171 ? -25.498 -3.402 16.172 1.00 37.41 171 ALA A N 1
ATOM 1320 C CA . ALA A 1 171 ? -26.709 -4.079 16.586 1.00 37.41 171 ALA A CA 1
ATOM 1321 C C . ALA A 1 171 ? -27.878 -3.304 15.963 1.00 37.41 171 ALA A C 1
ATOM 1323 O O . ALA A 1 171 ? -28.136 -2.157 16.336 1.00 37.41 171 ALA A O 1
ATOM 1324 N N . ALA A 1 172 ? -28.488 -3.903 14.944 1.00 34.31 172 ALA A N 1
ATOM 1325 C CA . ALA A 1 172 ? -29.770 -3.485 14.395 1.00 34.31 172 ALA A CA 1
ATOM 1326 C C . ALA A 1 172 ? -30.897 -4.167 15.172 1.00 34.31 172 ALA A C 1
ATOM 1328 O O . ALA A 1 172 ? -30.716 -5.354 15.535 1.00 34.31 172 ALA A O 1
#

Secondary structure (DSSP, 8-state):
--PEEEETTEEEEHHHHHHHHHHHHHHHHHHHHHHHHT--S----------------S---------EEEEEEEETTTTEEEETTT--EEEE--TTSHHHHHHHHHHHSTT--EEHHHHHHHH-TT-GGG--HHHHHHTT---HHHHHHHEEEETTTEEEE--EEEE-----

Organism: NCBI:txid553239

Radius of gyration: 26.11 Å; chains: 1; bounding box: 67×52×83 Å

pLDDT: mean 78.23, std 20.75, range [32.09, 96.75]

Sequence (172 aa):
MNDILTIHGYAFDKSLVVAIVVVCLLLTIALVVVQGSLVGPAQLKFSNRVVSEAYVDVNEYCGSQDDEVMQLAFCSNENAVVNAKTKEVIARYNAGSQNYRLLAYLFDNPNKTISERDLASEVNPASPDSFYIRKAICNLKLDKELRSKMFTVHGSNQVVLNTEIPMTTNAA

Foldseek 3Di:
DFDWDDDPRDTDGPVVVVVVVVVVVVVVVVVVVVVVVPPDPDPPPDPDDDDDDDDDDDDDDDDDPVQPKFFWAQDLVQLFIARPVVRHTQDHDDRLALLSQLVVVQRVPAQDKDWLQRSLCRSPVPCSVPTFPVVSLVVRPGDPVCSVQQWDDDDGTIIHGHRIGGDDPPPD